Protein AF-A0A8K0MMG5-F1 (afdb_monomer_lite)

Secondary structure (DSSP, 8-state):
-------HHHHHHHHHHHHHHT-SSGGGSPPHHHHHHHHH--SS--SPPPPPPHHHHHHHHHHHHGGG----TT---

Radius of gyration: 17.01 Å; chains: 1; bounding box: 46×21×46 Å

Sequence (77 aa):
MIVEWYPVDEVLKCMHIGLLCVQQDPMERPNMPSVVVQRGSSGSITLPEPRQPAFVTARVIQMGSLFNYNPNPFRKC

Foldseek 3Di:
DPDPDDPPQLVVLVVQLVLQCPAPDPVSRDDPVRSVCSNPDDDHDPDDGRDDPPVVVCVVVCVVPVVPDDPDPPPDD

pLDDT: mean 71.64, std 14.49, range [40.97, 88.94]

Organism: NCBI:txid2594499

Structure (mmCIF, N/CA/C/O backbone):
data_AF-A0A8K0MMG5-F1
#
_entry.id   AF-A0A8K0MMG5-F1
#
loop_
_atom_site.group_PDB
_atom_site.id
_atom_site.type_symbol
_atom_site.label_atom_id
_atom_site.label_alt_id
_atom_site.label_comp_id
_atom_site.label_asym_id
_atom_site.label_entity_id
_atom_site.label_seq_id
_atom_site.pdbx_PDB_ins_code
_atom_site.Cartn_x
_atom_site.Cartn_y
_atom_site.Cartn_z
_atom_site.occupancy
_atom_site.B_iso_or_equiv
_atom_site.auth_seq_id
_atom_site.auth_comp_id
_atom_site.auth_asym_id
_atom_site.auth_atom_id
_atom_site.pdbx_PDB_model_num
ATOM 1 N N . MET A 1 1 ? 1.146 9.152 -32.177 1.00 40.97 1 MET A N 1
ATOM 2 C CA . MET A 1 1 ? 1.813 8.199 -31.269 1.00 40.97 1 MET A CA 1
ATOM 3 C C . MET A 1 1 ? 1.143 8.374 -29.914 1.00 40.97 1 MET A C 1
ATOM 5 O O . MET A 1 1 ? 1.492 9.281 -29.176 1.00 40.97 1 MET A O 1
ATOM 9 N N . ILE A 1 2 ? 0.017 7.689 -29.709 1.00 51.88 2 ILE A N 1
ATOM 10 C CA . ILE A 1 2 ? -0.909 7.956 -28.601 1.00 51.88 2 ILE A CA 1
ATOM 11 C C . ILE A 1 2 ? -0.624 6.905 -27.526 1.00 51.88 2 ILE A C 1
ATOM 13 O O . ILE A 1 2 ? -0.873 5.732 -27.768 1.00 51.88 2 ILE A O 1
ATOM 17 N N . VAL A 1 3 ? -0.045 7.374 -26.413 1.00 53.22 3 VAL A N 1
ATOM 18 C CA . VAL A 1 3 ? 0.194 6.717 -25.113 1.00 53.22 3 VAL A CA 1
ATOM 19 C C . VAL A 1 3 ? 0.652 5.255 -25.143 1.00 53.22 3 VAL A C 1
ATOM 21 O O . VAL A 1 3 ? -0.151 4.336 -25.250 1.00 53.22 3 VAL A O 1
ATOM 24 N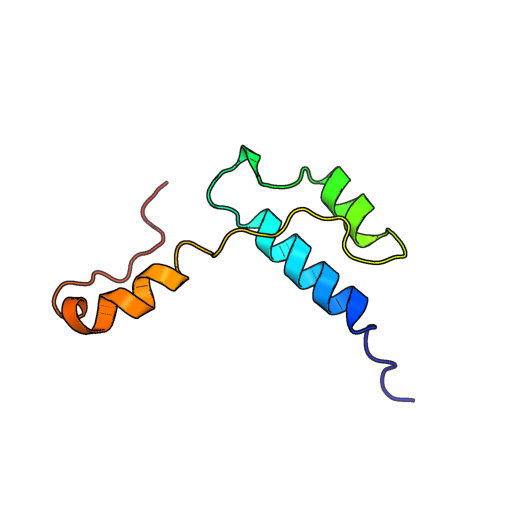 N . GLU A 1 4 ? 1.944 5.027 -24.905 1.00 56.34 4 GLU A N 1
ATOM 25 C CA . GLU A 1 4 ? 2.347 3.822 -24.176 1.00 56.34 4 GLU A CA 1
ATOM 26 C C . GLU A 1 4 ? 1.773 3.944 -22.766 1.00 56.34 4 GLU A C 1
ATOM 28 O O . GLU A 1 4 ? 2.152 4.804 -21.969 1.00 56.34 4 GLU A O 1
ATOM 33 N N . TRP A 1 5 ? 0.738 3.150 -22.532 1.00 70.88 5 TRP A N 1
ATOM 34 C CA . TRP A 1 5 ? 0.034 3.057 -21.270 1.00 70.88 5 TRP A CA 1
ATOM 35 C C . TRP A 1 5 ? 1.004 2.604 -20.177 1.00 70.88 5 TRP A C 1
ATOM 37 O O . TRP A 1 5 ? 1.870 1.765 -20.419 1.00 70.88 5 TRP A O 1
ATOM 47 N N . TYR A 1 6 ? 0.846 3.170 -18.977 1.00 72.81 6 TYR A N 1
ATOM 48 C CA . TYR A 1 6 ? 1.576 2.752 -17.778 1.00 72.81 6 TYR A CA 1
ATOM 49 C C . TYR A 1 6 ? 1.587 1.212 -17.674 1.00 72.81 6 TYR A C 1
ATOM 51 O O . TYR A 1 6 ? 0.517 0.609 -17.829 1.00 72.81 6 TYR A O 1
ATOM 59 N N . PRO A 1 7 ? 2.739 0.566 -17.3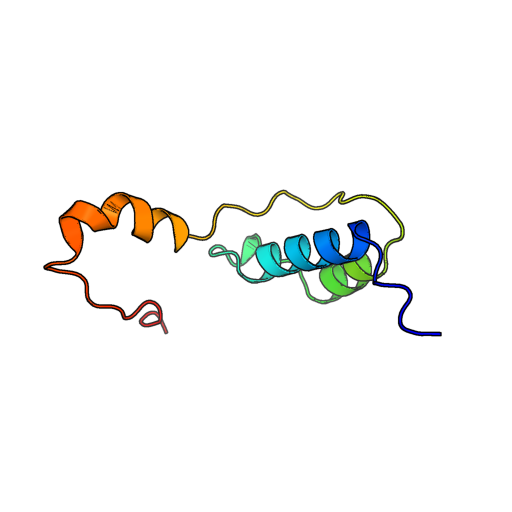97 1.00 81.81 7 PRO A N 1
ATOM 60 C CA . PRO A 1 7 ? 2.797 -0.879 -17.204 1.00 81.81 7 PRO A CA 1
ATOM 61 C C . PRO A 1 7 ? 1.774 -1.316 -16.156 1.00 81.81 7 PRO A C 1
ATOM 63 O O . PRO A 1 7 ? 1.625 -0.664 -15.119 1.00 81.81 7 PRO A O 1
ATOM 66 N N . VAL A 1 8 ? 1.073 -2.424 -16.404 1.00 83.12 8 VAL A N 1
ATOM 67 C CA . VAL A 1 8 ? 0.040 -2.936 -15.484 1.00 83.12 8 VAL A CA 1
ATOM 68 C C . VAL A 1 8 ? 0.607 -3.111 -14.072 1.00 83.12 8 VAL A C 1
ATOM 70 O O . VAL A 1 8 ? -0.055 -2.762 -13.099 1.00 83.12 8 VAL A O 1
ATOM 73 N N . ASP A 1 9 ? 1.863 -3.540 -13.957 1.00 83.25 9 ASP A N 1
ATOM 74 C CA . ASP A 1 9 ? 2.566 -3.690 -12.681 1.00 83.25 9 ASP A CA 1
ATOM 75 C C . ASP A 1 9 ? 2.736 -2.368 -11.923 1.00 83.25 9 ASP A C 1
ATOM 77 O O . ASP A 1 9 ? 2.635 -2.334 -10.697 1.00 83.25 9 ASP A O 1
ATOM 81 N N . GLU A 1 10 ? 2.959 -1.257 -12.629 1.00 84.44 10 GLU A N 1
ATOM 82 C CA . GLU A 1 10 ? 3.045 0.066 -12.010 1.00 84.44 10 GLU A CA 1
ATOM 83 C C . GLU A 1 10 ? 1.676 0.550 -11.532 1.00 84.44 10 GLU A C 1
ATOM 85 O O . GLU A 1 10 ? 1.569 1.122 -10.446 1.00 84.44 10 GLU A O 1
ATOM 90 N N . VAL A 1 11 ? 0.616 0.266 -12.296 1.00 86.19 11 VAL A N 1
ATOM 91 C CA . VAL A 1 11 ? -0.764 0.573 -11.896 1.00 86.19 11 VAL A CA 1
ATOM 92 C C . VAL A 1 11 ? -1.166 -0.240 -10.662 1.00 86.19 11 VAL A C 1
ATOM 94 O O . VAL A 1 11 ? -1.673 0.326 -9.691 1.00 86.19 11 VAL A O 1
ATOM 97 N N . LEU A 1 12 ? -0.891 -1.547 -10.656 1.00 86.56 12 LEU A N 1
ATOM 98 C CA . LEU A 1 12 ? -1.156 -2.432 -9.519 1.00 86.56 12 LEU A CA 1
ATOM 99 C C . LEU A 1 12 ? -0.363 -2.007 -8.280 1.00 86.56 12 LEU A C 1
ATOM 101 O O . LEU A 1 12 ? -0.916 -1.934 -7.184 1.00 86.56 12 LEU A O 1
ATOM 105 N N . LYS A 1 13 ? 0.907 -1.635 -8.452 1.00 86.38 13 LYS A N 1
ATOM 106 C CA . LYS A 1 13 ? 1.747 -1.092 -7.380 1.00 86.38 13 LYS A CA 1
ATOM 107 C C . LYS A 1 13 ? 1.166 0.195 -6.797 1.00 86.38 13 LYS A C 1
ATOM 109 O O . LYS A 1 13 ? 1.114 0.339 -5.577 1.00 86.38 13 LYS A O 1
ATOM 114 N N . CYS A 1 14 ? 0.679 1.111 -7.636 1.00 87.69 14 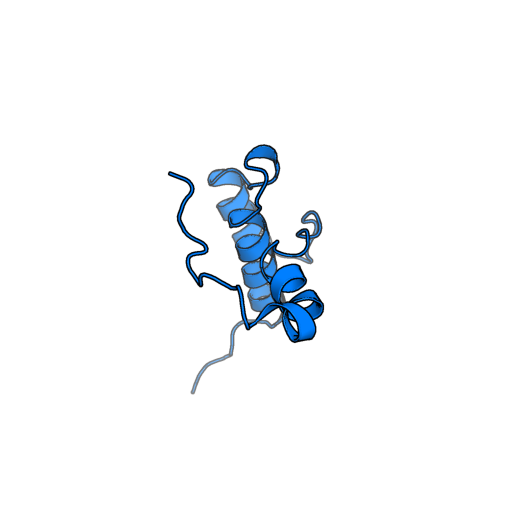CYS A N 1
ATOM 115 C CA . CYS A 1 14 ? -0.009 2.316 -7.169 1.00 87.69 14 CYS A CA 1
ATOM 116 C C . CYS A 1 14 ? -1.267 2.004 -6.365 1.00 87.69 14 CYS A C 1
ATOM 118 O O . CYS A 1 14 ? -1.474 2.616 -5.318 1.00 87.69 14 CYS A O 1
ATOM 120 N N . MET A 1 15 ? -2.092 1.065 -6.833 1.00 88.19 15 MET A N 1
ATOM 121 C CA . MET A 1 15 ? -3.284 0.635 -6.101 1.00 88.19 15 MET A CA 1
ATOM 122 C C . MET A 1 15 ? -2.902 0.055 -4.737 1.00 88.19 15 MET A C 1
ATOM 124 O O . MET A 1 15 ? -3.468 0.454 -3.724 1.00 88.19 15 MET A O 1
ATOM 128 N N . HIS A 1 16 ? -1.893 -0.813 -4.693 1.00 88.94 16 HIS A N 1
ATOM 129 C CA . HIS A 1 16 ? -1.425 -1.461 -3.468 1.00 88.94 16 HIS A CA 1
ATOM 130 C C . HIS A 1 16 ? -0.906 -0.458 -2.432 1.00 88.94 16 HIS A C 1
ATOM 132 O O . HIS A 1 16 ? -1.324 -0.479 -1.276 1.00 88.94 16 HIS A O 1
ATOM 138 N N . ILE A 1 17 ? -0.057 0.481 -2.861 1.00 88.56 17 ILE A N 1
ATOM 139 C CA . ILE A 1 17 ? 0.443 1.577 -2.018 1.00 88.56 17 ILE A CA 1
ATOM 140 C C . ILE A 1 17 ? -0.720 2.454 -1.534 1.00 88.56 17 ILE A C 1
ATOM 142 O O . ILE A 1 17 ? -0.792 2.784 -0.352 1.00 88.56 17 ILE A O 1
ATOM 146 N N . GLY A 1 18 ? -1.659 2.798 -2.422 1.00 88.25 18 GLY A N 1
ATOM 147 C CA . GLY A 1 18 ? -2.840 3.588 -2.074 1.00 88.25 18 GLY A CA 1
ATOM 148 C C . GLY A 1 18 ? -3.697 2.921 -0.998 1.00 88.25 18 GLY A C 1
ATOM 149 O O . GLY A 1 18 ? -4.124 3.586 -0.055 1.00 88.25 18 GLY A O 1
ATOM 150 N N . LEU A 1 19 ? -3.885 1.602 -1.091 1.00 87.75 19 LEU A N 1
ATOM 151 C CA . LEU A 1 19 ? -4.607 0.813 -0.093 1.00 87.75 19 LEU A CA 1
ATOM 152 C C . LEU A 1 19 ? -3.873 0.752 1.256 1.00 87.75 19 LEU A C 1
ATOM 154 O O . LEU A 1 19 ? -4.525 0.765 2.298 1.00 87.75 19 LEU A O 1
ATOM 158 N N . LEU A 1 20 ? -2.537 0.722 1.266 1.00 87.31 20 LEU A N 1
ATOM 159 C CA . LEU A 1 20 ? -1.739 0.790 2.496 1.00 87.31 20 LEU A CA 1
ATOM 160 C C . LEU A 1 20 ? -1.815 2.178 3.168 1.00 87.31 20 LEU A C 1
ATOM 162 O O . LEU A 1 20 ? -1.874 2.277 4.391 1.00 87.31 20 LEU A O 1
ATOM 166 N N . CYS A 1 21 ? -1.898 3.262 2.393 1.00 87.94 21 CYS A N 1
ATOM 167 C CA . CYS A 1 21 ? -2.013 4.626 2.928 1.00 87.94 21 CYS A CA 1
ATOM 168 C C . CYS A 1 21 ? -3.335 4.900 3.662 1.00 87.94 21 CYS A C 1
ATOM 170 O O . CYS A 1 21 ? -3.378 5.744 4.558 1.00 87.94 21 CYS A O 1
ATOM 172 N N . 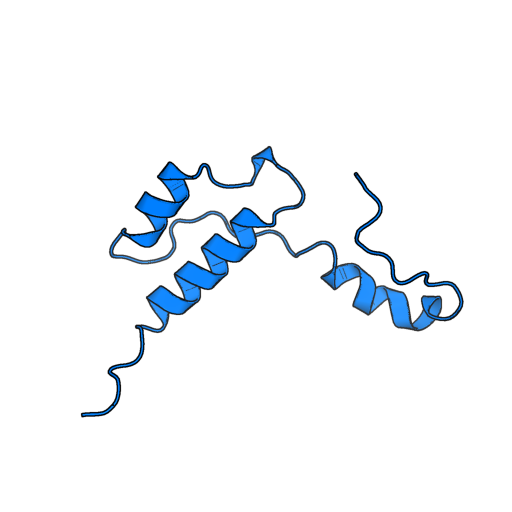VAL A 1 22 ? -4.413 4.203 3.294 1.00 85.75 22 VAL A N 1
ATOM 173 C CA . VAL A 1 22 ? -5.755 4.391 3.877 1.00 85.75 22 VAL A CA 1
ATOM 174 C C . VAL A 1 22 ? -6.116 3.319 4.904 1.00 85.75 22 VAL A C 1
ATOM 176 O O . VAL A 1 22 ? -7.286 3.173 5.263 1.00 85.75 22 VAL A O 1
ATOM 179 N N . GLN A 1 23 ? -5.123 2.571 5.394 1.00 83.62 23 GLN A N 1
ATOM 180 C CA . GLN A 1 23 ? -5.345 1.570 6.431 1.00 83.62 23 GLN A CA 1
ATOM 181 C C . GLN A 1 23 ? -5.947 2.197 7.691 1.00 83.62 23 GLN A C 1
ATOM 183 O O . GLN A 1 23 ? -5.626 3.327 8.093 1.00 83.62 23 GLN A O 1
ATOM 188 N N . GLN A 1 24 ? -6.858 1.442 8.306 1.00 80.38 24 GLN A N 1
ATOM 189 C CA . GLN A 1 24 ? -7.559 1.865 9.513 1.00 80.38 24 GLN A CA 1
ATOM 190 C C . GLN A 1 24 ? -6.590 2.015 10.688 1.00 80.38 24 GLN A C 1
ATOM 192 O O . GLN A 1 24 ? -6.696 2.987 11.433 1.00 80.38 24 GLN A O 1
ATOM 197 N N . ASP A 1 25 ? -5.648 1.081 10.817 1.00 81.62 25 ASP A N 1
ATOM 198 C CA . ASP A 1 25 ? -4.561 1.161 11.785 1.00 81.62 25 ASP A CA 1
ATOM 199 C C . ASP A 1 25 ? -3.470 2.118 11.266 1.00 81.62 25 ASP A C 1
ATOM 201 O O . ASP A 1 25 ? -2.889 1.861 10.206 1.00 81.62 25 ASP A O 1
ATOM 205 N N . PRO A 1 26 ? -3.175 3.225 11.973 1.00 83.12 26 PRO A N 1
ATOM 206 C CA . PRO A 1 26 ? -2.088 4.127 11.611 1.00 83.12 26 PRO A CA 1
ATOM 207 C C . PRO A 1 26 ? -0.712 3.455 11.569 1.00 83.12 26 PRO A C 1
ATOM 209 O O . PRO A 1 26 ? 0.135 3.913 10.808 1.00 83.12 26 PRO A O 1
ATOM 212 N N . MET A 1 27 ? -0.487 2.393 12.351 1.00 83.94 27 MET A N 1
ATOM 213 C CA . MET A 1 27 ? 0.798 1.678 12.397 1.00 83.94 27 MET A CA 1
ATOM 214 C C . MET A 1 27 ? 1.069 0.876 11.124 1.00 83.94 27 MET A C 1
ATOM 216 O O . MET A 1 27 ? 2.219 0.610 10.787 1.00 83.94 27 MET A O 1
ATOM 220 N N . GLU A 1 28 ? 0.014 0.544 10.386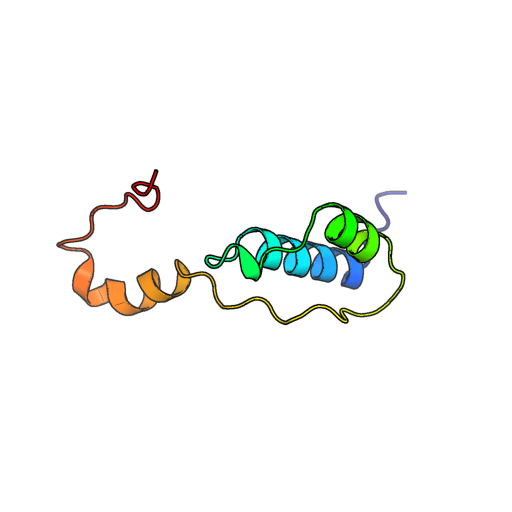 1.00 81.69 28 GLU A N 1
ATOM 221 C CA . GLU A 1 28 ? 0.090 -0.193 9.125 1.00 81.69 28 GLU A CA 1
ATOM 222 C C . GLU A 1 28 ? 0.243 0.746 7.919 1.00 81.69 28 GLU A C 1
ATOM 224 O O . GLU A 1 28 ? 0.432 0.290 6.789 1.00 81.69 28 GLU A O 1
ATOM 229 N N . ARG A 1 29 ? 0.162 2.068 8.136 1.00 87.06 29 ARG A N 1
ATOM 230 C CA . ARG A 1 29 ? 0.368 3.054 7.074 1.00 87.06 29 ARG A CA 1
ATOM 231 C C . ARG A 1 29 ? 1.864 3.193 6.790 1.00 87.06 29 ARG A C 1
ATOM 233 O O . ARG A 1 29 ? 2.656 3.376 7.715 1.00 87.06 29 ARG A O 1
ATOM 240 N N . PRO A 1 30 ? 2.281 3.167 5.518 1.00 87.44 30 PRO A N 1
ATOM 241 C CA . PRO A 1 30 ? 3.676 3.345 5.168 1.00 87.44 30 PRO A CA 1
ATOM 242 C C . PRO A 1 30 ? 4.114 4.780 5.474 1.00 87.44 30 PRO A C 1
ATOM 244 O O . PRO A 1 30 ? 3.391 5.745 5.227 1.00 87.44 30 PRO A O 1
ATOM 247 N N . ASN A 1 31 ? 5.340 4.930 5.975 1.00 88.38 31 ASN A N 1
ATOM 248 C CA . ASN A 1 31 ? 5.956 6.244 6.123 1.00 88.38 31 ASN A CA 1
ATOM 249 C C . ASN A 1 31 ? 6.164 6.893 4.738 1.00 88.38 31 ASN A C 1
ATOM 251 O O . ASN A 1 31 ? 6.507 6.202 3.780 1.00 88.38 31 ASN A O 1
ATOM 255 N N . MET A 1 32 ? 6.037 8.217 4.623 1.00 87.50 32 MET A N 1
ATOM 256 C CA . MET A 1 32 ? 6.185 8.947 3.349 1.00 87.50 32 MET A CA 1
ATOM 257 C C . MET A 1 32 ? 7.466 8.623 2.550 1.00 87.50 32 MET A C 1
ATOM 259 O O . MET A 1 32 ? 7.357 8.355 1.353 1.00 87.50 32 MET A O 1
ATOM 263 N N . PRO A 1 33 ? 8.675 8.574 3.144 1.00 86.31 33 PRO A N 1
ATOM 264 C CA . PRO A 1 33 ? 9.871 8.134 2.421 1.00 86.31 33 PRO A CA 1
ATOM 265 C C . PRO A 1 33 ? 9.783 6.678 1.944 1.00 86.31 33 PRO A C 1
ATOM 267 O O . PRO A 1 33 ? 10.279 6.368 0.865 1.00 86.31 33 PRO A O 1
ATOM 270 N N . SER A 1 34 ? 9.108 5.799 2.693 1.00 85.25 34 SER A N 1
ATOM 271 C CA . SER A 1 34 ? 8.857 4.419 2.263 1.00 85.25 34 SER A CA 1
ATOM 272 C C . SER A 1 34 ? 7.991 4.402 1.005 1.00 85.25 34 SER A C 1
ATOM 274 O O . SER A 1 34 ? 8.343 3.746 0.035 1.00 85.25 34 SER A O 1
ATOM 276 N N . VAL A 1 35 ? 6.930 5.212 0.955 1.00 86.50 35 VAL A N 1
ATOM 277 C CA . VAL A 1 35 ? 6.059 5.338 -0.226 1.00 86.50 35 VAL A CA 1
ATOM 278 C C . VAL A 1 35 ? 6.840 5.761 -1.475 1.00 86.50 35 VAL A C 1
ATOM 280 O O . VAL A 1 35 ? 6.638 5.190 -2.544 1.00 86.50 35 VAL A O 1
ATOM 283 N N . VAL A 1 36 ? 7.762 6.722 -1.355 1.00 87.12 36 VAL A N 1
ATOM 284 C CA . VAL A 1 36 ? 8.595 7.185 -2.482 1.00 87.12 36 VAL A CA 1
ATOM 285 C C . VAL A 1 36 ? 9.538 6.082 -2.966 1.00 87.12 36 VAL A C 1
ATOM 287 O O . VAL A 1 36 ? 9.632 5.837 -4.169 1.00 87.12 36 VAL A O 1
ATOM 290 N N . VAL A 1 37 ? 10.191 5.375 -2.040 1.00 85.38 37 VAL A N 1
ATOM 291 C CA . VAL A 1 37 ? 11.075 4.244 -2.364 1.00 85.38 37 VAL A CA 1
ATOM 292 C C . VAL A 1 37 ? 10.292 3.107 -3.021 1.00 85.38 37 VAL A C 1
ATOM 294 O O . VAL A 1 37 ? 10.719 2.564 -4.036 1.00 85.38 37 VAL A O 1
ATOM 297 N N . GLN A 1 38 ? 9.119 2.777 -2.486 1.00 84.00 38 GLN A N 1
ATOM 298 C CA . GLN A 1 38 ? 8.242 1.733 -3.013 1.00 84.00 38 GLN A CA 1
ATOM 299 C C . GLN A 1 38 ? 7.697 2.093 -4.399 1.00 84.00 38 GLN A C 1
ATOM 301 O O . GLN A 1 38 ? 7.583 1.218 -5.249 1.00 84.00 38 GLN A O 1
ATOM 306 N N . ARG A 1 39 ? 7.399 3.372 -4.656 1.00 82.44 39 ARG A N 1
ATOM 307 C CA . ARG A 1 39 ? 6.961 3.875 -5.967 1.00 82.44 39 ARG A CA 1
ATOM 308 C C . ARG A 1 39 ? 8.074 3.815 -7.015 1.00 82.44 39 ARG A C 1
ATOM 310 O O . ARG A 1 39 ? 7.780 3.521 -8.168 1.00 82.44 39 ARG A O 1
ATOM 317 N N . GLY A 1 40 ? 9.312 4.115 -6.620 1.00 82.38 40 GLY A N 1
ATOM 318 C CA . GLY A 1 40 ? 10.475 4.159 -7.511 1.00 82.38 40 GLY A CA 1
ATOM 319 C C . GLY A 1 40 ? 11.197 2.822 -7.700 1.00 82.38 40 GLY A C 1
ATOM 320 O O . GLY A 1 40 ? 12.071 2.726 -8.560 1.00 82.38 40 GLY A O 1
ATOM 321 N N . SER A 1 41 ? 10.870 1.788 -6.919 1.00 81.44 41 SER A N 1
ATOM 322 C CA . SER A 1 41 ? 11.526 0.486 -7.045 1.00 81.44 41 SER A CA 1
ATOM 323 C C . SER A 1 41 ? 11.105 -0.222 -8.335 1.00 81.44 41 SER A C 1
ATOM 325 O O . SER A 1 41 ? 9.920 -0.347 -8.653 1.00 81.44 41 SER A O 1
ATOM 327 N N . SER A 1 42 ? 12.086 -0.707 -9.094 1.00 70.00 42 SER A N 1
ATOM 328 C CA . SER A 1 42 ? 11.865 -1.543 -10.279 1.00 70.00 42 SER A CA 1
ATOM 329 C C . SER A 1 42 ? 11.666 -2.993 -9.823 1.00 70.00 42 SER A C 1
ATOM 331 O O . SER A 1 42 ? 12.582 -3.572 -9.245 1.00 70.00 42 SER A O 1
ATOM 333 N N . GLY A 1 43 ? 10.475 -3.572 -10.016 1.00 65.19 43 GLY A N 1
ATOM 334 C CA . GLY A 1 43 ? 10.175 -4.953 -9.599 1.00 65.19 43 GLY A CA 1
ATOM 335 C C . GLY A 1 43 ? 8.784 -5.176 -8.991 1.00 65.19 43 GLY A C 1
ATOM 336 O O . GLY A 1 43 ? 8.046 -4.219 -8.731 1.00 65.19 43 GLY A O 1
ATOM 337 N N . SER A 1 44 ? 8.454 -6.461 -8.799 1.00 63.88 44 SER A N 1
ATOM 338 C CA . SER A 1 44 ? 7.201 -6.975 -8.219 1.00 63.88 44 SER A CA 1
ATOM 339 C C . SER A 1 44 ? 6.960 -6.480 -6.788 1.00 63.88 44 SER A C 1
ATOM 341 O O . SER A 1 44 ? 7.893 -6.153 -6.056 1.00 63.88 44 SER A O 1
ATOM 343 N N . ILE A 1 45 ? 5.686 -6.453 -6.396 1.00 61.78 45 ILE A N 1
ATOM 344 C CA . ILE A 1 45 ? 5.171 -6.033 -5.092 1.00 61.78 45 ILE A CA 1
ATOM 345 C C . ILE A 1 45 ? 5.780 -6.912 -3.982 1.00 61.78 45 ILE A C 1
ATOM 347 O O . ILE A 1 45 ? 5.313 -8.014 -3.723 1.00 61.78 45 ILE A O 1
ATOM 351 N N . THR A 1 46 ? 6.815 -6.422 -3.296 1.00 69.38 46 THR A N 1
ATOM 352 C CA . THR A 1 46 ? 7.298 -6.966 -2.006 1.00 69.38 46 THR A CA 1
ATOM 353 C C . THR A 1 46 ? 6.592 -6.319 -0.810 1.00 69.38 46 THR A C 1
ATOM 355 O O . THR A 1 46 ? 7.040 -6.420 0.331 1.00 69.38 46 THR A O 1
ATOM 358 N N . LEU A 1 47 ? 5.494 -5.608 -1.072 1.00 73.12 47 LEU A N 1
ATOM 359 C CA . LEU A 1 47 ? 4.734 -4.872 -0.073 1.00 73.12 47 LEU A CA 1
ATOM 360 C C . LEU A 1 47 ? 3.822 -5.811 0.721 1.00 73.12 47 LEU A C 1
ATOM 362 O O . LEU A 1 47 ? 3.281 -6.754 0.142 1.00 73.12 47 LEU A O 1
ATOM 366 N N . PRO A 1 48 ? 3.588 -5.524 2.013 1.00 77.12 48 PRO A N 1
ATOM 367 C CA . PRO A 1 48 ? 2.589 -6.245 2.791 1.00 77.12 48 PRO A CA 1
ATOM 368 C C . PRO A 1 48 ? 1.218 -6.125 2.124 1.00 77.12 48 PRO A C 1
ATOM 370 O O . PRO A 1 48 ? 0.885 -5.083 1.556 1.00 77.12 48 PRO A O 1
ATOM 373 N N . GLU A 1 49 ? 0.428 -7.193 2.166 1.00 82.06 49 GLU A N 1
ATOM 374 C CA . GLU A 1 49 ? -0.908 -7.202 1.575 1.00 82.06 49 GLU A CA 1
ATOM 375 C C . GLU A 1 49 ? -1.830 -6.227 2.330 1.00 82.06 49 GLU A C 1
ATOM 377 O O . GLU A 1 49 ? -1.904 -6.284 3.563 1.00 82.06 49 GLU A O 1
ATOM 382 N N . PRO A 1 50 ? -2.524 -5.305 1.637 1.00 81.94 50 PRO A N 1
ATOM 383 C CA . PRO A 1 50 ? -3.441 -4.396 2.290 1.00 81.94 50 PRO A CA 1
ATOM 384 C C . PRO A 1 50 ? -4.605 -5.183 2.887 1.00 81.94 50 PRO A C 1
ATOM 386 O O . PRO A 1 50 ? -5.228 -6.011 2.223 1.00 81.94 50 PRO A O 1
ATOM 389 N N . ARG A 1 51 ? -4.961 -4.875 4.135 1.00 78.56 51 ARG A N 1
ATOM 390 C CA . ARG A 1 51 ? -6.189 -5.414 4.727 1.00 78.56 51 ARG A CA 1
ATOM 391 C C . ARG A 1 51 ? -7.412 -4.869 3.995 1.00 78.56 51 ARG A C 1
ATOM 393 O O . ARG A 1 51 ? -7.393 -3.745 3.484 1.00 78.56 51 ARG A O 1
ATOM 400 N N . GLN A 1 52 ? -8.484 -5.667 3.976 1.00 71.00 52 GLN A N 1
ATOM 401 C CA . GLN A 1 52 ? -9.760 -5.246 3.404 1.00 71.00 52 GLN A CA 1
ATOM 402 C C . GLN A 1 52 ? -10.222 -3.933 4.056 1.00 71.00 52 GLN A C 1
ATOM 404 O O . GLN A 1 52 ? -10.258 -3.847 5.288 1.00 71.00 52 GLN A O 1
ATOM 409 N N . PRO A 1 53 ? -10.603 -2.913 3.266 1.00 66.06 53 PRO A N 1
ATOM 410 C CA . PRO A 1 53 ? -11.116 -1.670 3.817 1.00 66.06 53 PRO A CA 1
ATOM 411 C C . PRO A 1 53 ? -12.367 -1.941 4.656 1.00 66.06 53 PRO A C 1
ATOM 413 O O . PRO A 1 53 ? -13.286 -2.622 4.199 1.00 66.06 53 PRO A O 1
ATOM 416 N N . ALA A 1 54 ? -12.456 -1.333 5.841 1.00 60.31 54 ALA A N 1
ATOM 417 C CA . ALA A 1 54 ? -13.601 -1.489 6.748 1.00 60.31 54 ALA A CA 1
ATOM 418 C C . ALA A 1 54 ? -14.960 -1.128 6.103 1.00 60.31 54 ALA A C 1
ATOM 420 O O . ALA A 1 54 ? -16.017 -1.542 6.574 1.00 60.31 54 ALA A O 1
ATOM 421 N N . PHE A 1 55 ? -14.941 -0.381 4.994 1.00 60.12 55 PHE A N 1
ATOM 422 C CA . PHE A 1 55 ? -16.127 -0.030 4.217 1.00 60.12 55 PHE A CA 1
ATOM 423 C C . PHE A 1 55 ? -16.742 -1.209 3.436 1.00 60.12 55 PHE A C 1
ATOM 425 O O . PHE A 1 55 ? -17.938 -1.191 3.149 1.00 60.12 55 PHE A O 1
ATOM 432 N N . VAL A 1 56 ? -15.968 -2.248 3.103 1.00 56.38 56 VAL A N 1
ATOM 433 C CA . VAL A 1 56 ? -16.455 -3.389 2.304 1.00 56.38 56 VAL A CA 1
ATOM 434 C C . VAL A 1 56 ? -17.421 -4.259 3.118 1.00 56.38 56 VAL A C 1
ATOM 436 O O . VAL A 1 56 ? -18.473 -4.655 2.615 1.00 56.38 56 VAL A O 1
ATOM 439 N N . THR A 1 57 ? -17.143 -4.456 4.409 1.00 53.62 57 THR A N 1
ATOM 440 C CA . THR A 1 57 ? -17.997 -5.223 5.334 1.00 53.62 57 THR A CA 1
ATOM 441 C C . THR A 1 57 ? -19.366 -4.578 5.545 1.00 53.62 57 THR A C 1
ATOM 443 O O . THR A 1 57 ? -20.359 -5.279 5.746 1.00 53.62 57 THR A O 1
ATOM 446 N N . ALA A 1 58 ? -19.456 -3.248 5.427 1.00 53.81 58 ALA A N 1
ATOM 447 C CA . ALA A 1 58 ? -20.727 -2.545 5.545 1.00 53.81 58 ALA A CA 1
ATOM 448 C C . ALA A 1 58 ? -21.720 -2.985 4.460 1.00 53.81 58 ALA A C 1
ATOM 450 O O . ALA A 1 58 ? -22.897 -3.111 4.756 1.00 53.81 58 ALA A O 1
ATOM 451 N N . ARG A 1 59 ? -21.276 -3.287 3.229 1.00 52.81 59 ARG A N 1
ATOM 452 C CA . ARG A 1 59 ? -22.171 -3.610 2.099 1.00 52.81 59 ARG A CA 1
ATOM 453 C C . ARG A 1 59 ? -22.844 -4.979 2.217 1.00 52.81 59 ARG A C 1
ATOM 455 O O . ARG A 1 59 ? -24.009 -5.095 1.849 1.00 52.81 59 ARG A O 1
ATOM 462 N N . VAL A 1 60 ? -22.139 -5.988 2.731 1.00 54.62 60 VAL A N 1
ATOM 463 C CA . VAL A 1 60 ? -22.647 -7.374 2.801 1.00 54.62 60 VAL A CA 1
ATOM 464 C C . VAL A 1 60 ? -23.679 -7.536 3.921 1.00 54.62 60 VAL A C 1
ATOM 466 O O . VAL A 1 60 ? -24.676 -8.229 3.747 1.00 54.62 60 VAL A O 1
ATOM 469 N N . ILE A 1 61 ? -23.495 -6.836 5.043 1.00 54.97 61 ILE A N 1
ATOM 470 C CA . ILE A 1 61 ? -24.429 -6.874 6.181 1.00 54.97 61 ILE A CA 1
ATOM 471 C C . ILE A 1 61 ? -25.630 -5.923 5.953 1.00 54.97 61 ILE A C 1
ATOM 473 O O . ILE A 1 61 ? -26.689 -6.095 6.556 1.00 54.97 61 ILE A O 1
ATOM 477 N N . GLN A 1 62 ? -25.521 -4.945 5.041 1.00 52.75 62 GLN A N 1
ATOM 478 C CA . GLN A 1 62 ? -26.536 -3.898 4.869 1.00 52.75 62 GLN A CA 1
ATOM 479 C C . GLN A 1 62 ? -27.873 -4.354 4.277 1.00 52.75 62 GLN A C 1
ATOM 481 O O . GLN A 1 62 ? -28.856 -3.633 4.437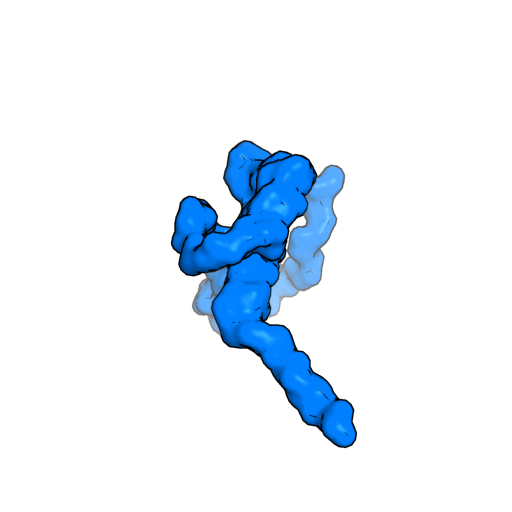 1.00 52.75 62 GLN A O 1
ATOM 486 N N . MET A 1 63 ? -27.966 -5.489 3.578 1.00 54.44 63 MET A N 1
ATOM 487 C CA . MET A 1 63 ? -29.239 -5.836 2.924 1.00 54.44 63 MET A CA 1
ATOM 488 C C . MET A 1 63 ? -30.385 -6.029 3.941 1.00 54.44 63 MET A C 1
ATOM 490 O O . MET A 1 63 ? -31.536 -5.789 3.597 1.00 54.44 63 MET A O 1
ATOM 494 N N . GLY A 1 64 ? -30.068 -6.351 5.205 1.00 55.19 64 GLY A N 1
ATOM 495 C CA . GLY A 1 64 ? -31.025 -6.357 6.323 1.00 55.19 64 GLY A CA 1
ATOM 496 C C . GLY A 1 64 ? -31.100 -5.056 7.146 1.00 55.19 64 GLY A C 1
ATOM 497 O O . GLY A 1 64 ? -32.081 -4.840 7.850 1.00 55.19 64 GLY A O 1
ATOM 498 N N . SER A 1 65 ? -30.105 -4.167 7.053 1.00 54.53 65 SER A N 1
ATOM 499 C CA . SER A 1 65 ? -29.911 -3.029 7.979 1.00 54.53 65 SER A CA 1
ATOM 500 C C . SER A 1 65 ? -30.156 -1.644 7.359 1.00 54.53 65 SER A C 1
ATOM 502 O O . SER A 1 65 ? -30.078 -0.638 8.065 1.00 54.53 65 SER A O 1
ATOM 504 N N . LEU A 1 66 ? -30.462 -1.558 6.054 1.00 55.09 66 LEU A N 1
ATOM 505 C CA . LEU A 1 66 ? -30.705 -0.294 5.328 1.00 55.09 66 LEU A CA 1
ATOM 506 C C . LEU A 1 66 ? -31.776 0.605 5.969 1.00 55.09 66 LEU A C 1
ATOM 508 O O . LEU A 1 66 ? -31.694 1.822 5.834 1.00 55.09 66 LEU A O 1
ATOM 512 N N . PHE A 1 67 ? -32.741 0.039 6.698 1.00 53.91 67 PHE A N 1
ATOM 513 C CA . PHE A 1 67 ? -33.802 0.810 7.354 1.00 53.91 67 PHE A CA 1
ATOM 514 C C . PHE A 1 67 ? -33.345 1.590 8.601 1.00 53.91 67 PHE A C 1
ATOM 516 O O . PHE A 1 67 ? -34.088 2.440 9.075 1.00 53.91 67 PHE A O 1
ATOM 523 N N . ASN A 1 68 ? -32.133 1.348 9.119 1.00 53.47 68 ASN A N 1
ATOM 524 C CA . ASN A 1 68 ? -31.565 2.073 10.269 1.00 53.47 68 ASN A CA 1
ATOM 525 C C . ASN A 1 68 ? -30.186 2.700 9.976 1.00 53.47 68 ASN A C 1
ATOM 527 O O . ASN A 1 68 ? -29.492 3.149 10.889 1.00 53.47 68 ASN A O 1
ATOM 531 N N . TYR A 1 69 ? -29.750 2.731 8.714 1.00 60.44 69 TYR A N 1
ATOM 532 C CA . TYR A 1 69 ? -28.416 3.214 8.366 1.00 60.44 69 TYR A CA 1
ATOM 533 C C . TYR A 1 69 ? -28.344 4.740 8.220 1.00 60.44 69 TYR A C 1
ATOM 535 O O . TYR A 1 69 ? -28.923 5.321 7.304 1.00 60.44 69 TYR A O 1
ATOM 543 N N . ASN A 1 70 ? -27.546 5.380 9.079 1.00 54.81 70 ASN A N 1
ATOM 544 C CA . ASN A 1 70 ? -27.096 6.764 8.919 1.00 54.81 70 ASN A CA 1
ATOM 545 C C . ASN A 1 70 ? -25.806 6.791 8.062 1.00 54.81 70 ASN A C 1
ATOM 547 O O . ASN A 1 70 ? -24.786 6.251 8.497 1.00 54.81 70 ASN A O 1
ATOM 551 N N . PRO A 1 71 ? -25.805 7.419 6.872 1.00 61.97 71 PRO A N 1
ATOM 552 C CA . PRO A 1 71 ? -24.739 7.304 5.874 1.00 61.97 71 PRO A CA 1
ATOM 553 C C . PRO A 1 71 ? -23.516 8.198 6.129 1.00 61.97 71 PRO A C 1
ATOM 555 O O . PRO A 1 71 ? -22.910 8.683 5.180 1.00 61.97 71 PRO A O 1
ATOM 558 N N . ASN A 1 72 ? -23.123 8.427 7.385 1.00 53.53 72 ASN A N 1
ATOM 559 C CA . ASN A 1 72 ? -21.987 9.296 7.712 1.00 53.53 72 ASN A CA 1
ATOM 560 C C . ASN A 1 72 ? -20.735 8.504 8.139 1.00 53.53 72 ASN A C 1
ATOM 562 O O . ASN A 1 72 ? -20.482 8.364 9.337 1.00 53.53 72 ASN A O 1
ATOM 566 N N . PRO A 1 73 ? -19.897 8.036 7.191 1.00 58.25 73 PRO A N 1
ATOM 567 C CA . PRO A 1 73 ? -18.648 7.328 7.485 1.00 58.25 73 PRO A CA 1
ATOM 568 C C . PRO A 1 73 ? -17.518 8.234 8.017 1.00 58.25 73 PRO A C 1
ATOM 570 O O . PRO A 1 73 ? -16.445 7.729 8.328 1.00 58.25 73 PRO A O 1
ATOM 573 N N . PHE A 1 74 ? -17.741 9.549 8.153 1.00 53.09 74 PHE A N 1
ATOM 574 C CA . PHE A 1 74 ? -16.709 10.530 8.528 1.00 53.09 74 PHE A CA 1
ATOM 575 C C . PHE A 1 74 ? -16.801 11.074 9.966 1.00 53.09 74 PHE A C 1
ATOM 577 O O . PHE A 1 74 ? -16.030 11.957 10.328 1.00 53.09 74 PHE A O 1
ATOM 584 N N . ARG A 1 75 ? -17.702 10.580 10.830 1.00 52.53 75 ARG A N 1
ATOM 585 C CA . ARG A 1 75 ? -17.804 11.072 12.224 1.00 52.53 75 ARG A CA 1
ATOM 586 C C . ARG A 1 75 ? -16.843 10.381 13.199 1.00 52.53 75 ARG A C 1
ATOM 588 O O . ARG A 1 75 ? -17.295 9.756 14.154 1.00 52.53 75 ARG A O 1
ATOM 595 N N . LYS A 1 76 ? -15.534 10.513 12.976 1.00 59.19 76 LYS A N 1
ATOM 596 C CA . LYS A 1 76 ? -14.502 10.272 14.007 1.00 59.19 76 LYS A CA 1
ATOM 597 C C . LYS A 1 76 ? -13.303 11.219 13.835 1.00 59.19 76 LYS A C 1
ATOM 599 O O . LYS A 1 76 ? -12.180 10.759 13.640 1.00 59.19 76 LYS A O 1
ATOM 604 N N . CYS A 1 77 ? -13.565 12.523 13.895 1.00 42.50 77 CYS A N 1
ATOM 605 C CA . CYS A 1 77 ? -12.586 13.486 14.399 1.00 42.50 77 CYS A CA 1
ATOM 606 C C . CYS A 1 77 ? -12.961 13.806 15.843 1.00 42.50 77 CYS A C 1
ATOM 608 O O . CYS A 1 77 ? -14.180 13.982 16.081 1.00 42.50 77 CYS A O 1
#